Protein AF-A0A0C3Q5D8-F1 (afdb_monomer_lite)

pLDDT: mean 71.02, std 12.14, range [43.78, 89.06]

Radius of gyration: 17.45 Å; chains: 1; bounding box: 39×31×36 Å

Foldseek 3Di:
DPPPPDPDPLQDADPPGHRHDDPDDDPVDDQAADQPDDDPADAWGADPRRDIDRHHDPVPVDPDDDDDDDDDD

Organism: NCBI:txid1051891

Sequence (73 aa):
FDNCLQTGPEHEAIGNAQARPSYCTLPIFHPPQPLDWNAAGNASYVSNDGHSFGCPNPNNLRQSFHVIFVLDR

Structure (mmCIF, N/CA/C/O backbone):
data_AF-A0A0C3Q5D8-F1
#
_entry.id   AF-A0A0C3Q5D8-F1
#
loop_
_atom_site.group_PDB
_atom_site.id
_atom_site.type_symbol
_atom_site.label_atom_id
_atom_site.label_alt_id
_atom_site.label_comp_id
_atom_site.label_asym_id
_atom_site.label_entity_id
_atom_site.label_seq_id
_atom_site.pdbx_PDB_ins_code
_atom_site.Cartn_x
_atom_site.Cartn_y
_atom_site.Cartn_z
_atom_site.occupancy
_atom_site.B_iso_or_equiv
_atom_site.auth_seq_id
_atom_site.auth_comp_id
_atom_site.auth_asym_id
_atom_site.auth_atom_id
_atom_site.pdbx_PDB_model_num
ATOM 1 N N . PHE A 1 1 ? 7.064 11.672 17.888 1.00 44.69 1 PHE A N 1
ATOM 2 C CA . PHE A 1 1 ? 6.613 10.732 16.847 1.00 44.69 1 PHE A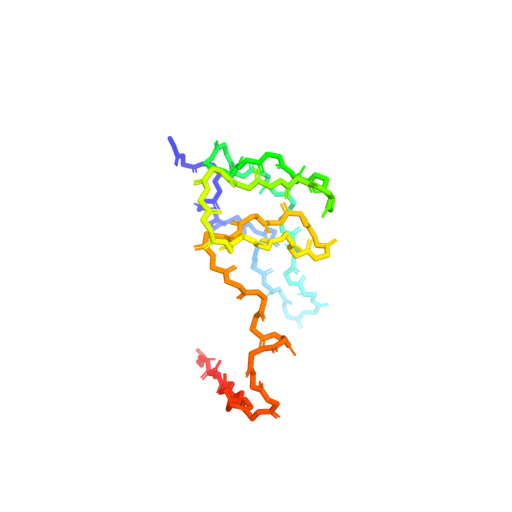 CA 1
ATOM 3 C C . PHE A 1 1 ? 5.226 10.193 17.242 1.00 44.69 1 PHE A C 1
ATOM 5 O O . PHE A 1 1 ? 4.927 9.032 17.017 1.00 44.69 1 PHE A O 1
ATOM 12 N N . ASP A 1 2 ? 4.344 11.048 17.792 1.00 43.78 2 ASP A N 1
ATOM 13 C CA . ASP A 1 2 ? 3.273 10.607 18.716 1.00 43.78 2 ASP A CA 1
ATOM 14 C C . ASP A 1 2 ? 1.900 11.232 18.431 1.00 43.78 2 ASP A C 1
ATOM 16 O O . ASP A 1 2 ? 1.034 11.253 19.294 1.00 43.78 2 ASP A O 1
ATOM 20 N N . ASN A 1 3 ? 1.682 11.780 17.232 1.00 50.06 3 ASN A N 1
ATOM 21 C CA . ASN A 1 3 ? 0.442 12.513 16.936 1.00 50.06 3 ASN A CA 1
ATOM 22 C C . ASN A 1 3 ? -0.580 11.707 16.111 1.00 50.06 3 ASN A C 1
ATOM 24 O O . ASN A 1 3 ? -1.522 12.284 15.585 1.00 50.06 3 ASN A O 1
ATOM 28 N N . CYS A 1 4 ? -0.377 10.392 15.949 1.00 52.31 4 CYS A N 1
ATOM 29 C CA . CYS A 1 4 ? -1.331 9.501 15.265 1.00 52.31 4 CYS A CA 1
ATOM 30 C C . CYS A 1 4 ? -1.701 8.237 16.052 1.00 52.31 4 CYS A C 1
ATOM 32 O O . CYS A 1 4 ? -2.631 7.543 15.658 1.00 52.31 4 CYS A O 1
ATOM 34 N N . LEU A 1 5 ? -1.022 7.942 17.165 1.00 53.03 5 LEU A N 1
ATOM 35 C CA . LEU A 1 5 ? -1.595 7.100 18.213 1.00 53.03 5 LEU A CA 1
ATOM 36 C C . LEU A 1 5 ? -2.326 8.040 19.169 1.00 53.03 5 LEU A C 1
ATOM 38 O O . LEU A 1 5 ? -1.776 8.391 20.208 1.00 53.03 5 LEU A O 1
ATOM 42 N N . GLN A 1 6 ? -3.507 8.537 18.807 1.00 56.44 6 GLN A N 1
ATOM 43 C CA . GLN A 1 6 ? -4.271 9.345 19.753 1.00 56.44 6 GLN A CA 1
ATOM 44 C C . GLN A 1 6 ? -5.595 8.691 20.102 1.00 56.44 6 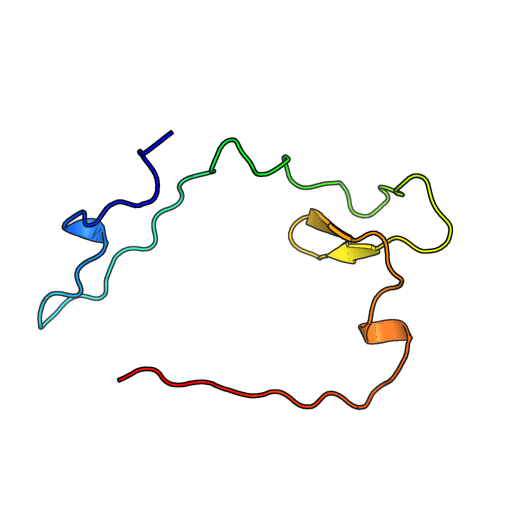GLN A C 1
ATOM 46 O O . GLN A 1 6 ? -6.511 8.564 19.304 1.00 56.44 6 GLN A O 1
ATOM 51 N N . THR A 1 7 ? -5.655 8.328 21.376 1.00 56.84 7 THR A N 1
ATOM 52 C CA . THR A 1 7 ? -6.811 8.256 22.266 1.00 56.84 7 THR A CA 1
ATOM 53 C C . THR A 1 7 ? -7.535 9.615 22.347 1.00 56.84 7 THR A C 1
ATOM 55 O O . THR A 1 7 ? -7.696 10.173 23.432 1.00 56.84 7 THR A O 1
ATOM 58 N N . GLY A 1 8 ? -7.855 10.224 21.204 1.00 58.66 8 GLY A N 1
ATOM 59 C CA . GLY A 1 8 ? -8.593 11.482 21.126 1.00 58.66 8 GLY A CA 1
ATOM 60 C C . GLY A 1 8 ? -10.104 11.229 21.149 1.00 58.66 8 GLY A C 1
ATOM 61 O O . GLY A 1 8 ? -10.544 10.174 20.692 1.00 58.66 8 GLY A O 1
ATOM 62 N N . PRO A 1 9 ? -10.931 12.158 21.659 1.00 60.66 9 PRO A N 1
ATOM 63 C CA . PRO A 1 9 ? -12.387 11.980 21.726 1.00 60.66 9 PRO A CA 1
ATOM 64 C C . PRO A 1 9 ? -13.039 11.797 20.344 1.00 60.66 9 PRO A C 1
ATOM 66 O O . PRO A 1 9 ? -14.146 11.280 20.240 1.00 60.66 9 PRO A O 1
ATOM 69 N N . GLU A 1 10 ? -12.362 12.184 19.262 1.00 62.00 10 GLU A N 1
ATOM 70 C CA . GLU A 1 10 ? -12.760 11.891 17.884 1.00 62.00 10 GLU A CA 1
ATOM 71 C C . GLU A 1 10 ? -12.705 10.396 17.531 1.00 62.00 10 GLU A C 1
ATOM 73 O O . GLU A 1 10 ? -13.413 9.969 16.620 1.00 62.00 10 GLU A O 1
ATOM 78 N N . HIS A 1 11 ? -11.913 9.613 18.266 1.00 58.56 11 HIS A N 1
ATOM 79 C CA . HIS A 1 11 ? -11.757 8.167 18.120 1.00 58.56 11 HIS A CA 1
ATOM 80 C C . HIS A 1 11 ? -12.686 7.352 19.026 1.00 58.56 11 HIS A C 1
ATOM 82 O O . HIS A 1 11 ? -12.782 6.135 18.863 1.00 58.56 11 HIS A O 1
ATOM 88 N N . GLU A 1 12 ? -13.393 7.998 19.952 1.00 64.31 12 GLU A N 1
ATOM 89 C CA . GLU A 1 12 ? -14.359 7.342 20.825 1.00 64.31 12 GLU A CA 1
ATOM 90 C C . GLU A 1 12 ? -15.746 7.339 20.171 1.00 64.31 12 GLU A C 1
ATOM 92 O O . GLU A 1 12 ? -16.309 8.382 19.833 1.00 64.31 12 GLU A O 1
ATOM 97 N N . ALA A 1 13 ? -16.326 6.151 19.991 1.00 63.59 13 ALA A N 1
ATOM 98 C CA . ALA A 1 13 ? -17.738 6.044 19.655 1.00 63.59 13 ALA A CA 1
ATOM 99 C C . ALA A 1 13 ? -18.560 6.374 20.910 1.00 63.59 13 ALA A C 1
ATOM 101 O O . ALA A 1 13 ? -18.535 5.638 21.895 1.00 63.59 13 ALA A O 1
ATOM 102 N N . ILE A 1 14 ? -19.290 7.485 20.879 1.00 65.00 14 ILE A N 1
ATOM 103 C CA . ILE A 1 14 ? -20.237 7.862 21.936 1.00 65.00 14 ILE A CA 1
ATOM 104 C C . ILE A 1 14 ? -21.584 7.191 21.624 1.00 65.00 14 ILE A C 1
ATOM 106 O O . ILE A 1 14 ? -21.874 6.934 20.462 1.00 65.00 14 ILE A O 1
ATOM 110 N N . GLY A 1 15 ? -22.424 6.889 22.623 1.00 66.00 15 GLY A N 1
ATOM 111 C CA . GLY A 1 15 ? -23.583 5.970 22.509 1.00 66.00 15 GLY A CA 1
ATOM 112 C C . GLY A 1 15 ? -24.626 6.226 21.398 1.00 66.00 15 GLY A C 1
ATOM 113 O O . GLY A 1 15 ? -25.528 5.418 21.200 1.00 66.00 15 GLY A O 1
ATOM 114 N N . ASN A 1 16 ? -24.516 7.329 20.668 1.00 73.06 16 ASN A N 1
ATOM 115 C CA . ASN A 1 16 ? -25.367 7.773 19.572 1.00 73.06 16 ASN A CA 1
ATOM 116 C C . ASN A 1 16 ? -24.573 8.334 18.364 1.00 73.06 16 ASN A C 1
ATOM 118 O O . ASN A 1 16 ? -25.181 8.879 17.445 1.00 73.06 16 ASN A O 1
ATOM 122 N N . ALA A 1 17 ? -23.241 8.193 18.331 1.00 63.59 17 ALA A N 1
ATOM 123 C CA . ALA A 1 17 ? -22.381 8.646 17.237 1.00 63.59 17 ALA A CA 1
ATOM 124 C C . ALA A 1 17 ? -21.182 7.705 17.015 1.00 63.59 17 ALA A C 1
ATOM 126 O O . ALA A 1 17 ? -20.485 7.320 17.951 1.00 63.59 17 ALA A O 1
ATOM 127 N N . GLN A 1 18 ? -20.922 7.359 15.753 1.00 69.19 18 GLN A N 1
ATOM 128 C CA . GLN A 1 18 ? -19.734 6.590 15.377 1.00 69.19 18 GLN A CA 1
ATOM 129 C C . GLN A 1 18 ? -18.459 7.409 15.617 1.00 69.19 18 GLN A C 1
ATOM 131 O O . GLN A 1 18 ? -18.464 8.632 15.452 1.00 69.19 18 GLN A O 1
ATOM 136 N N . ALA 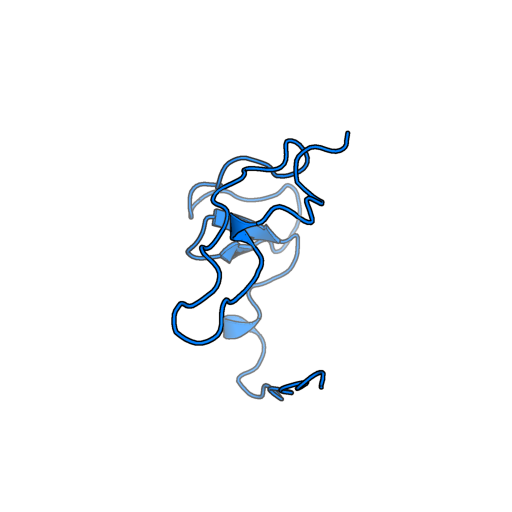A 1 19 ? -17.363 6.721 15.949 1.00 65.06 19 ALA A N 1
ATOM 137 C CA . ALA A 1 19 ? -16.033 7.319 15.943 1.00 65.06 19 ALA A CA 1
ATOM 138 C C . ALA A 1 19 ? -15.756 7.958 14.570 1.00 65.06 19 ALA A C 1
ATOM 140 O O . ALA A 1 19 ? -16.097 7.395 13.524 1.00 65.06 19 ALA A O 1
ATOM 141 N N . ARG A 1 20 ? -15.153 9.149 14.560 1.00 63.12 20 ARG A N 1
ATOM 142 C CA . ARG A 1 20 ? -14.794 9.846 13.322 1.00 63.12 20 ARG A CA 1
ATOM 143 C C . ARG A 1 20 ? -13.470 9.275 12.807 1.00 63.12 20 ARG A C 1
ATOM 145 O O . ARG A 1 20 ? -12.503 9.235 13.565 1.00 63.12 20 ARG A O 1
ATOM 152 N N . PRO A 1 21 ? -13.378 8.866 11.529 1.00 60.66 21 PRO A N 1
ATOM 153 C CA . PRO A 1 21 ? -12.107 8.422 10.970 1.00 60.66 21 PRO A CA 1
ATOM 154 C C . PRO A 1 21 ? -11.093 9.572 11.026 1.00 60.66 21 PRO A C 1
ATOM 156 O O . PRO A 1 21 ? -11.394 10.687 10.586 1.00 60.66 21 PRO A O 1
ATOM 159 N N . SER A 1 22 ? -9.899 9.316 11.570 1.00 55.78 22 SER A N 1
ATOM 160 C CA . SER A 1 22 ? -8.796 10.264 11.437 1.00 55.78 22 SER A CA 1
ATOM 161 C C . SER A 1 22 ? -8.212 10.152 10.034 1.00 55.78 22 SER A C 1
ATOM 163 O O . SER A 1 22 ? -7.898 9.071 9.545 1.00 55.78 22 SER A O 1
ATOM 165 N N . TYR A 1 23 ? -8.055 11.298 9.377 1.00 60.72 23 TYR A N 1
ATOM 166 C CA . TYR A 1 23 ? -7.383 11.411 8.080 1.00 60.72 23 TYR A CA 1
ATOM 167 C C . TYR A 1 23 ? -5.898 11.758 8.255 1.00 60.72 23 TYR A C 1
ATOM 169 O O . TYR A 1 23 ? -5.310 12.467 7.440 1.00 60.72 23 TYR A O 1
ATOM 177 N N . CYS A 1 24 ? -5.289 11.323 9.358 1.00 57.28 24 CYS A N 1
ATOM 178 C CA . CYS A 1 24 ? -3.896 11.630 9.633 1.00 57.28 24 CYS A CA 1
ATOM 179 C C . CYS A 1 24 ? -2.974 10.833 8.705 1.00 57.28 24 CYS A C 1
ATOM 181 O O . CYS A 1 24 ? -2.873 9.612 8.794 1.00 57.28 24 CYS A O 1
ATOM 183 N N . THR A 1 25 ? -2.234 11.538 7.857 1.00 57.56 25 THR A N 1
ATOM 184 C CA . THR A 1 25 ? -1.091 10.980 7.135 1.00 57.56 25 THR A CA 1
ATOM 185 C C . THR A 1 25 ? 0.086 10.846 8.099 1.00 57.56 25 THR A C 1
ATOM 187 O O . THR A 1 25 ? 0.710 11.851 8.451 1.00 57.56 25 THR A O 1
ATOM 190 N N . LEU A 1 26 ? 0.395 9.624 8.553 1.00 58.94 26 LEU A N 1
ATOM 191 C CA . LEU A 1 26 ? 1.641 9.389 9.288 1.00 58.94 26 LEU A CA 1
ATOM 192 C C . LEU A 1 26 ? 2.834 9.693 8.363 1.00 58.94 26 LEU A C 1
ATOM 194 O O . LEU A 1 26 ? 2.878 9.141 7.265 1.00 58.94 26 LEU A O 1
ATOM 198 N N . PRO A 1 27 ? 3.848 10.462 8.808 1.00 58.34 27 PRO A N 1
ATOM 199 C CA . PRO A 1 27 ? 5.061 10.732 8.024 1.00 58.34 27 PRO A CA 1
ATOM 200 C C . PRO A 1 27 ? 5.878 9.485 7.643 1.00 58.34 27 PRO A C 1
ATOM 202 O O . PRO A 1 27 ? 6.824 9.586 6.871 1.00 58.34 27 PRO A O 1
ATOM 205 N N . ILE A 1 28 ? 5.548 8.322 8.217 1.00 59.06 28 ILE A N 1
ATOM 206 C CA . ILE A 1 28 ? 6.124 7.020 7.855 1.00 59.06 28 ILE A CA 1
ATOM 207 C C . ILE A 1 28 ? 5.619 6.541 6.489 1.00 59.06 28 ILE A C 1
ATOM 209 O O . ILE A 1 28 ? 6.313 5.776 5.823 1.00 59.06 28 ILE A O 1
ATOM 213 N N . PHE A 1 29 ? 4.433 6.972 6.061 1.00 68.38 29 PHE A N 1
ATOM 214 C CA . PHE A 1 29 ? 3.878 6.543 4.788 1.00 68.38 29 PHE A CA 1
ATOM 215 C C . PHE A 1 29 ? 4.381 7.420 3.649 1.00 68.38 29 PHE A C 1
ATOM 217 O O . PHE A 1 29 ? 4.423 8.649 3.735 1.00 68.38 29 PHE A O 1
ATOM 224 N N . HIS A 1 30 ? 4.754 6.767 2.555 1.00 71.56 30 HIS A N 1
ATOM 225 C CA . HIS A 1 30 ? 5.028 7.451 1.304 1.00 71.56 30 HIS A CA 1
ATOM 226 C C . HIS A 1 30 ? 3.722 8.018 0.728 1.00 71.56 30 HIS A C 1
ATOM 228 O O . HIS A 1 30 ? 2.655 7.438 0.950 1.00 71.56 30 HIS A O 1
ATOM 234 N N . PRO A 1 31 ? 3.784 9.116 -0.044 1.00 81.81 31 PRO A N 1
ATOM 235 C CA . PRO A 1 31 ? 2.669 9.508 -0.892 1.00 81.81 31 PRO A CA 1
ATOM 236 C C . PRO A 1 31 ? 2.241 8.350 -1.814 1.00 81.81 31 PRO A C 1
ATOM 238 O O . PRO A 1 31 ? 3.104 7.553 -2.205 1.00 81.81 31 PRO A O 1
ATOM 241 N N . PRO A 1 32 ? 0.950 8.274 -2.190 1.00 85.00 32 PRO A N 1
ATOM 242 C CA . PRO A 1 32 ? 0.458 7.299 -3.158 1.00 85.00 32 PRO A CA 1
ATOM 243 C C . PRO A 1 32 ? 1.314 7.298 -4.427 1.00 85.00 32 PRO A C 1
ATOM 245 O O . PRO A 1 32 ? 1.573 8.355 -5.008 1.00 85.00 32 PRO A O 1
ATOM 248 N N . GLN A 1 33 ? 1.752 6.118 -4.855 1.00 89.06 33 GLN A N 1
ATOM 249 C CA . GLN A 1 33 ? 2.463 5.953 -6.117 1.00 89.06 33 GLN A CA 1
ATOM 250 C C . GLN A 1 33 ? 1.472 5.948 -7.288 1.00 89.06 33 GLN A C 1
ATOM 252 O O . GLN A 1 33 ? 0.348 5.455 -7.142 1.00 89.06 33 GLN A O 1
ATOM 257 N N . PRO A 1 34 ? 1.860 6.469 -8.464 1.00 89.00 34 PRO A N 1
ATOM 258 C CA . PRO A 1 34 ? 1.050 6.320 -9.662 1.00 89.00 34 PRO A CA 1
ATOM 259 C C . PRO A 1 34 ? 0.989 4.840 -10.077 1.00 89.00 34 PRO A C 1
ATOM 261 O O . PRO A 1 34 ? 1.885 4.056 -9.775 1.00 89.00 34 PRO A O 1
ATOM 264 N N . LEU A 1 35 ? -0.086 4.436 -10.756 1.00 85.69 35 LEU A N 1
ATOM 265 C CA . LEU A 1 35 ? -0.344 3.021 -11.073 1.00 85.69 35 LEU A CA 1
ATOM 266 C C . LEU A 1 35 ? 0.690 2.397 -12.027 1.00 85.69 35 LEU A C 1
ATOM 268 O O . LEU A 1 35 ? 0.810 1.177 -12.089 1.00 85.69 35 LEU A O 1
ATOM 272 N N . ASP A 1 36 ? 1.414 3.224 -12.779 1.00 84.50 36 ASP A N 1
ATOM 273 C CA . ASP A 1 36 ? 2.505 2.831 -13.675 1.00 84.50 36 ASP A CA 1
ATOM 274 C C . ASP A 1 36 ? 3.880 2.823 -12.985 1.00 84.50 36 ASP A C 1
ATOM 276 O O . ASP A 1 36 ? 4.896 2.489 -13.606 1.00 84.50 36 ASP A O 1
ATOM 280 N N . TRP A 1 37 ? 3.928 3.163 -11.695 1.00 83.38 37 TRP A N 1
ATOM 281 C CA . TRP A 1 37 ? 5.143 3.093 -10.906 1.00 83.38 37 TRP A CA 1
ATOM 282 C C . TRP A 1 37 ? 5.606 1.643 -10.774 1.00 83.38 37 TRP A C 1
ATOM 284 O O . TRP A 1 37 ? 4.847 0.748 -10.405 1.00 83.38 37 TRP A O 1
ATOM 294 N N . ASN A 1 38 ? 6.889 1.419 -11.042 1.00 74.06 38 ASN A N 1
ATOM 295 C CA . ASN A 1 38 ? 7.531 0.122 -10.904 1.00 74.06 38 ASN A CA 1
ATOM 296 C C . ASN A 1 38 ? 8.640 0.224 -9.858 1.00 74.06 38 ASN A C 1
ATOM 298 O O . ASN A 1 38 ? 9.551 1.046 -9.989 1.00 74.06 38 ASN A O 1
ATOM 302 N N . ALA A 1 39 ? 8.588 -0.628 -8.834 1.00 70.25 39 ALA A N 1
ATOM 303 C CA . ALA A 1 39 ? 9.691 -0.751 -7.890 1.00 70.25 39 ALA A CA 1
ATOM 304 C C . ALA A 1 39 ? 10.923 -1.326 -8.598 1.00 70.25 39 ALA A C 1
ATOM 306 O O . ALA A 1 39 ? 10.810 -2.108 -9.544 1.00 70.25 39 ALA A O 1
ATOM 307 N N . ALA A 1 40 ? 12.111 -1.012 -8.084 1.00 67.62 40 ALA A N 1
ATOM 308 C CA . ALA A 1 40 ? 13.332 -1.695 -8.489 1.00 67.62 40 ALA A CA 1
ATOM 309 C C . ALA A 1 40 ? 13.279 -3.168 -8.029 1.00 67.62 40 ALA A C 1
ATOM 311 O O . ALA A 1 40 ? 13.540 -3.474 -6.868 1.00 67.62 40 ALA A O 1
ATOM 312 N N . GLY A 1 41 ? 12.904 -4.077 -8.931 1.00 62.94 41 GLY A N 1
ATOM 313 C CA . GLY A 1 41 ? 12.809 -5.513 -8.662 1.00 62.94 41 GLY A CA 1
ATOM 314 C C . GLY A 1 41 ? 11.822 -6.221 -9.591 1.00 62.94 41 GLY A C 1
ATOM 315 O O . GLY A 1 41 ? 10.864 -5.628 -10.082 1.00 62.94 41 GLY A O 1
ATOM 316 N N . ASN A 1 42 ? 12.059 -7.508 -9.848 1.00 59.47 42 ASN A N 1
ATOM 317 C CA . ASN A 1 42 ? 11.191 -8.304 -10.710 1.00 59.47 42 ASN A CA 1
ATOM 318 C C . ASN A 1 42 ? 9.906 -8.661 -9.950 1.00 59.47 42 ASN A C 1
ATOM 320 O O . ASN A 1 42 ? 9.939 -9.491 -9.046 1.00 59.47 42 ASN A O 1
ATOM 324 N N . ALA A 1 43 ? 8.801 -8.052 -10.384 1.00 65.75 43 ALA A N 1
ATOM 325 C CA . ALA A 1 43 ? 7.446 -8.119 -9.836 1.00 65.75 43 ALA A CA 1
ATOM 326 C C . ALA A 1 43 ? 7.180 -7.163 -8.665 1.00 65.75 43 ALA A C 1
ATOM 328 O O . ALA A 1 43 ? 7.318 -7.509 -7.495 1.00 65.75 43 ALA A O 1
ATOM 329 N N . SER A 1 44 ? 6.722 -5.964 -9.018 1.00 80.31 44 SER A N 1
ATOM 330 C CA . SER A 1 44 ? 6.088 -5.030 -8.095 1.00 80.31 44 SER A CA 1
ATOM 331 C C . SER A 1 44 ? 4.656 -4.755 -8.538 1.00 80.31 44 SER A C 1
ATOM 333 O O . SER A 1 44 ? 4.326 -4.917 -9.715 1.00 80.31 44 SER A O 1
ATOM 335 N N . TYR A 1 45 ? 3.793 -4.394 -7.595 1.00 86.94 45 TYR A N 1
ATOM 336 C CA . TYR A 1 45 ? 2.432 -3.967 -7.896 1.00 86.94 45 TYR A CA 1
ATOM 337 C C . TYR A 1 45 ? 2.065 -2.752 -7.049 1.00 86.94 45 TYR A C 1
ATOM 339 O O . TYR A 1 45 ? 2.485 -2.644 -5.896 1.00 86.94 45 TYR A O 1
ATOM 347 N N . VAL A 1 46 ? 1.286 -1.847 -7.637 1.00 88.50 46 VAL A N 1
ATOM 348 C CA . VAL A 1 46 ? 0.686 -0.707 -6.945 1.00 88.50 46 VAL A CA 1
ATOM 349 C C . VAL A 1 46 ? -0.808 -0.979 -6.798 1.00 88.50 46 VAL A C 1
ATOM 351 O O . VAL A 1 46 ? -1.476 -1.320 -7.778 1.00 88.50 46 VAL A O 1
ATOM 354 N N . SER A 1 47 ? -1.335 -0.897 -5.579 1.00 86.06 47 SER A N 1
ATOM 355 C CA . SER A 1 47 ? -2.775 -1.020 -5.328 1.00 86.06 47 SER A CA 1
ATOM 356 C C . SER A 1 47 ? -3.538 0.199 -5.834 1.00 86.06 47 SER A C 1
ATOM 358 O O . SER A 1 47 ? -2.967 1.253 -6.094 1.00 86.06 47 SER A O 1
ATOM 360 N N . ASN A 1 48 ? -4.862 0.076 -5.955 1.00 87.31 48 ASN A N 1
ATOM 361 C CA . ASN A 1 48 ? -5.709 1.164 -6.460 1.00 87.31 48 ASN A CA 1
ATOM 362 C C . ASN A 1 48 ? -5.655 2.444 -5.604 1.00 87.31 48 ASN A C 1
ATOM 364 O O . ASN A 1 48 ? -6.009 3.511 -6.094 1.00 87.31 48 ASN A O 1
ATOM 368 N N . ASP A 1 49 ? -5.234 2.342 -4.343 1.00 84.00 49 ASP A N 1
ATOM 369 C CA . ASP A 1 49 ? -5.013 3.465 -3.426 1.00 84.00 49 ASP A CA 1
ATOM 370 C C . ASP A 1 49 ? -3.547 3.954 -3.392 1.00 84.00 49 ASP A C 1
ATOM 372 O O . ASP A 1 49 ? -3.227 4.885 -2.656 1.00 84.00 49 ASP A O 1
ATOM 376 N N . GLY A 1 50 ? -2.666 3.379 -4.218 1.00 86.75 50 GLY A N 1
ATOM 377 C CA . GLY A 1 50 ? -1.298 3.849 -4.441 1.00 86.75 50 GLY A CA 1
ATOM 378 C C . GLY A 1 50 ? -0.230 3.254 -3.522 1.00 86.75 50 GLY A C 1
ATOM 379 O O . GLY A 1 50 ? 0.896 3.757 -3.509 1.00 86.75 50 GLY A O 1
ATOM 380 N N . HIS A 1 51 ? -0.526 2.191 -2.768 1.00 85.81 51 HIS A N 1
ATOM 381 C CA . HIS A 1 51 ? 0.503 1.481 -2.005 1.00 85.81 51 HIS A CA 1
ATOM 382 C C . HIS A 1 51 ? 1.342 0.598 -2.927 1.00 85.81 51 HIS A C 1
ATOM 384 O O . HIS A 1 51 ? 0.807 -0.193 -3.703 1.00 85.81 51 HIS A O 1
ATOM 390 N N . SER A 1 52 ? 2.666 0.711 -2.826 1.00 84.62 52 SER A N 1
ATOM 391 C CA . SER A 1 52 ? 3.594 -0.125 -3.577 1.00 84.62 52 SER A CA 1
ATOM 392 C C . SER A 1 52 ? 4.003 -1.374 -2.803 1.00 84.62 52 SER A C 1
ATOM 394 O O . SER A 1 52 ? 4.378 -1.324 -1.632 1.00 84.62 52 SER A O 1
ATOM 396 N N . PHE A 1 53 ? 3.993 -2.510 -3.493 1.00 83.31 53 PHE A N 1
ATOM 397 C CA . PHE A 1 53 ? 4.411 -3.798 -2.958 1.00 83.31 53 PHE A CA 1
ATOM 398 C C . PHE A 1 53 ? 5.514 -4.383 -3.838 1.00 83.31 53 PHE A C 1
ATOM 400 O O . PHE A 1 53 ? 5.399 -4.407 -5.063 1.00 83.31 53 PHE A O 1
ATOM 407 N N . GLY A 1 54 ? 6.577 -4.898 -3.218 1.00 84.12 54 GLY A N 1
ATOM 408 C CA . GLY A 1 54 ? 7.685 -5.583 -3.898 1.00 84.12 54 GLY A CA 1
ATOM 409 C C . GLY A 1 54 ? 7.375 -7.035 -4.278 1.00 84.12 54 GLY A C 1
ATOM 410 O O . GLY A 1 54 ? 8.258 -7.886 -4.215 1.00 84.12 54 GLY A O 1
ATOM 411 N N . CYS A 1 55 ? 6.113 -7.342 -4.573 1.00 82.06 55 CYS A N 1
ATOM 412 C CA . CYS A 1 55 ? 5.657 -8.668 -4.965 1.00 82.06 55 CYS A CA 1
ATOM 413 C C . CYS A 1 55 ? 4.634 -8.566 -6.111 1.00 82.06 55 CYS A C 1
ATOM 415 O O . CYS A 1 55 ? 4.035 -7.503 -6.313 1.00 82.06 55 CYS A O 1
ATOM 417 N N . PRO A 1 56 ? 4.405 -9.650 -6.879 1.00 84.50 56 PRO A N 1
ATOM 418 C CA . PRO A 1 56 ? 3.386 -9.636 -7.917 1.00 84.50 56 PRO A CA 1
ATOM 419 C C . PRO A 1 56 ? 1.988 -9.467 -7.316 1.00 84.50 56 PRO A C 1
ATOM 421 O O . PRO A 1 56 ? 1.707 -9.962 -6.224 1.00 84.50 56 PRO A O 1
ATOM 424 N N . ASN A 1 57 ? 1.095 -8.820 -8.069 1.00 83.88 57 ASN A N 1
ATOM 425 C CA . ASN A 1 57 ? -0.288 -8.612 -7.653 1.00 83.88 57 ASN A CA 1
ATOM 426 C C . ASN A 1 57 ? -0.950 -9.962 -7.296 1.00 83.88 57 ASN A C 1
ATOM 428 O O . ASN A 1 57 ? -1.076 -10.818 -8.182 1.00 83.88 57 ASN A O 1
ATOM 432 N N . PRO A 1 58 ? -1.409 -10.166 -6.045 1.00 78.56 58 PRO A N 1
ATOM 433 C CA . PRO A 1 58 ? -2.009 -11.429 -5.624 1.00 78.56 58 PRO A CA 1
ATOM 434 C C . PRO A 1 58 ? -3.247 -11.793 -6.452 1.00 78.56 58 PRO A C 1
ATOM 436 O O . PRO A 1 58 ? -3.466 -12.977 -6.708 1.00 78.56 58 PRO A O 1
ATOM 439 N N . ASN A 1 59 ? -3.982 -10.798 -6.964 1.00 81.81 59 ASN A N 1
ATOM 440 C CA . ASN A 1 59 ? -5.134 -10.981 -7.853 1.00 81.81 59 ASN A CA 1
ATOM 441 C C . ASN A 1 59 ? -4.772 -11.705 -9.165 1.00 81.81 59 ASN A C 1
ATOM 443 O O . ASN A 1 59 ? -5.626 -12.342 -9.776 1.00 81.81 59 ASN A O 1
ATOM 447 N N . ASN A 1 60 ? -3.502 -11.638 -9.579 1.00 81.88 60 ASN A N 1
ATOM 448 C CA . ASN A 1 60 ? -2.998 -12.257 -10.806 1.00 81.88 60 ASN A CA 1
ATOM 449 C C . ASN A 1 60 ? -2.333 -13.624 -10.564 1.00 81.88 60 ASN A C 1
ATOM 451 O O . ASN A 1 60 ? -2.067 -14.341 -11.526 1.00 81.88 60 ASN A O 1
ATOM 455 N N . LEU A 1 61 ? -2.020 -13.983 -9.312 1.00 76.31 61 LEU A N 1
ATOM 456 C CA . LEU A 1 61 ? -1.223 -15.176 -8.999 1.00 76.31 61 LEU A CA 1
ATOM 457 C C . LEU A 1 61 ? -2.076 -16.430 -8.767 1.00 76.31 61 LEU A C 1
ATOM 459 O O . LEU A 1 61 ? -1.721 -17.493 -9.276 1.00 76.31 61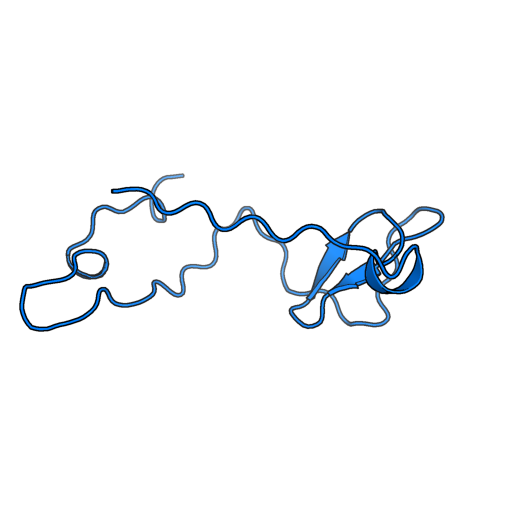 LEU A O 1
ATOM 463 N N . ARG A 1 62 ? -3.173 -16.345 -7.994 1.00 70.81 62 ARG A N 1
ATOM 464 C CA . ARG A 1 62 ? -4.097 -17.467 -7.705 1.00 70.81 62 ARG A CA 1
ATOM 465 C C . ARG A 1 62 ? -5.486 -16.937 -7.334 1.00 70.81 62 ARG A C 1
ATOM 467 O O . ARG A 1 62 ? -5.586 -16.021 -6.535 1.00 70.81 62 ARG A O 1
ATOM 474 N N . GLN A 1 63 ? -6.555 -17.555 -7.838 1.00 66.12 63 GLN A N 1
ATOM 475 C CA . GLN A 1 63 ? -7.949 -17.140 -7.582 1.00 66.12 63 GLN A CA 1
ATOM 476 C C . GLN A 1 63 ? -8.574 -17.741 -6.304 1.00 66.12 63 GLN A C 1
ATOM 478 O O . GLN A 1 63 ? -9.788 -17.701 -6.131 1.00 66.12 63 GLN A O 1
ATOM 483 N N . SER A 1 64 ? -7.779 -18.319 -5.402 1.00 70.44 64 SER A N 1
ATOM 484 C CA . SER A 1 64 ? -8.277 -18.914 -4.156 1.00 70.44 64 SER A CA 1
ATOM 485 C C . SER A 1 64 ? -7.736 -18.146 -2.952 1.00 70.44 64 SER A C 1
ATOM 487 O O . SER A 1 64 ? -6.589 -18.354 -2.549 1.00 70.44 64 SER A O 1
ATOM 489 N N . PHE A 1 65 ? -8.561 -17.276 -2.375 1.00 75.31 65 PHE A N 1
ATOM 490 C CA . PHE A 1 65 ? -8.235 -16.529 -1.161 1.00 75.31 65 PHE A CA 1
ATOM 491 C C . PHE A 1 65 ? -9.078 -17.033 0.008 1.00 75.31 65 PHE A C 1
ATOM 493 O O . PHE A 1 65 ? -10.272 -17.281 -0.144 1.00 75.31 65 PHE A O 1
ATOM 500 N N . HIS A 1 66 ? -8.458 -17.152 1.181 1.00 77.00 66 HIS A N 1
ATOM 501 C CA . HIS A 1 66 ? -9.178 -17.321 2.439 1.00 77.00 66 HIS A CA 1
ATOM 502 C C . HIS A 1 66 ? -9.260 -15.953 3.105 1.00 77.00 66 HIS A C 1
ATOM 504 O O . HIS A 1 66 ? -8.240 -15.388 3.494 1.00 77.00 66 HIS A O 1
ATOM 510 N N . VAL A 1 67 ? -10.470 -15.409 3.197 1.00 79.38 67 VAL A N 1
ATOM 511 C CA . VAL A 1 67 ? -10.722 -14.151 3.902 1.00 79.38 67 VAL A CA 1
ATOM 512 C C . VAL A 1 67 ? -11.090 -14.499 5.339 1.00 79.38 67 VAL A C 1
ATOM 514 O O . VAL A 1 67 ? -12.084 -15.184 5.572 1.00 79.38 67 VAL A O 1
ATOM 517 N N . ILE A 1 68 ? -10.273 -14.063 6.297 1.00 84.31 68 ILE A N 1
ATOM 518 C CA . ILE A 1 68 ? -10.522 -14.264 7.727 1.00 84.31 68 ILE A CA 1
ATOM 519 C C . ILE A 1 68 ? -10.959 -12.926 8.312 1.00 84.31 68 ILE A C 1
ATOM 521 O O . ILE A 1 68 ? -10.206 -11.955 8.272 1.00 84.31 68 ILE A O 1
ATOM 525 N N . PHE A 1 69 ? -12.165 -12.882 8.871 1.00 83.44 69 PHE A N 1
ATOM 526 C CA . PHE A 1 69 ? -12.627 -11.749 9.666 1.00 83.44 69 PHE A CA 1
ATOM 527 C C . PHE A 1 69 ? -12.301 -12.024 11.131 1.00 83.44 69 PHE A C 1
ATOM 529 O O . PHE A 1 69 ? -12.780 -13.006 11.697 1.00 83.44 69 PHE A O 1
ATOM 536 N N . VAL A 1 70 ? -11.487 -11.167 11.742 1.00 81.25 70 VAL A N 1
ATOM 537 C CA . VAL A 1 70 ? -11.259 -11.185 13.189 1.00 81.25 70 VAL A CA 1
ATOM 538 C C . VAL A 1 70 ? -12.125 -10.091 13.792 1.00 81.25 70 VAL A C 1
ATOM 540 O O . VAL A 1 70 ? -11.949 -8.916 13.479 1.00 81.25 70 VAL A O 1
ATOM 543 N N . LEU A 1 71 ? -13.086 -10.494 14.619 1.00 72.31 71 LEU A N 1
ATOM 544 C CA . LEU A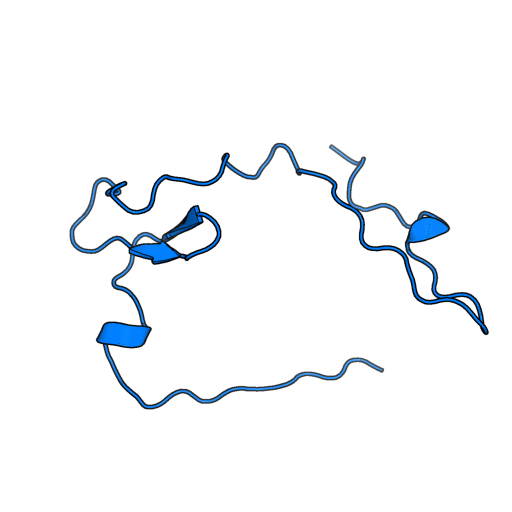 1 71 ? -13.871 -9.581 15.438 1.00 72.31 71 LEU A CA 1
ATOM 545 C C . LEU A 1 71 ? -13.235 -9.568 16.825 1.00 72.31 71 LEU A C 1
ATOM 547 O O . LEU A 1 71 ? -13.298 -10.570 17.537 1.00 72.31 71 LEU A O 1
ATOM 551 N N . ASP A 1 72 ? -12.588 -8.459 17.166 1.00 65.62 72 ASP A N 1
ATOM 552 C CA . ASP A 1 72 ? -12.189 -8.178 18.544 1.00 65.62 72 ASP A CA 1
ATOM 553 C C . ASP A 1 72 ? -13.406 -7.659 19.329 1.00 65.62 72 ASP A C 1
ATOM 555 O O . ASP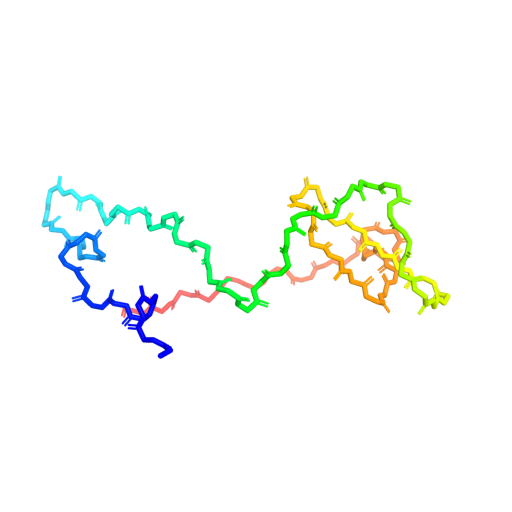 A 1 72 ? -14.312 -7.067 18.731 1.00 65.62 72 ASP A O 1
ATOM 559 N N . ARG A 1 73 ? -13.479 -7.970 20.627 1.00 54.69 73 ARG A N 1
ATOM 560 C CA . ARG A 1 73 ? -14.681 -7.757 21.454 1.00 54.69 73 ARG A CA 1
ATOM 561 C C . ARG A 1 73 ? -14.728 -6.373 22.090 1.00 54.69 73 ARG A C 1
ATOM 563 O O . ARG A 1 73 ? -13.702 -5.960 22.664 1.00 54.69 73 ARG A O 1
#

Secondary structure (DSSP, 8-state):
--SSS---GGGS-BTTBPPPPP----TTSPPPPPTT---SSSS-EE-TT--EESS--HHHH-S----------